Protein AF-A0A957Q784-F1 (afdb_monomer_lite)

Foldseek 3Di:
DDDDDPVVVDDDDDCVVDDDPDPPVVVVVVCCVPPVVVVVVVVCVVVCVVVVVVVPDDDDD

pLDDT: mean 90.12, std 13.25, range [45.81, 98.75]

Secondary structure (DSSP, 8-state):
-----GGGSPPPPPGGG----STTTHHHHHHIIIIIHHHHHHHHHHTTTTGGGG-------

Structure (mmCIF, N/CA/C/O backbone):
data_AF-A0A957Q784-F1
#
_entry.id   AF-A0A957Q784-F1
#
loop_
_atom_site.group_PDB
_atom_site.id
_atom_site.type_symbol
_atom_site.label_atom_id
_atom_site.label_alt_id
_atom_site.label_comp_id
_atom_site.label_asym_id
_atom_site.label_entity_id
_atom_site.label_seq_id
_atom_site.pdbx_PDB_ins_code
_atom_site.Cartn_x
_atom_site.Cartn_y
_atom_site.Cartn_z
_atom_site.occupancy
_atom_site.B_iso_or_equiv
_atom_site.auth_seq_id
_atom_site.auth_comp_id
_atom_site.auth_asym_id
_atom_site.auth_atom_id
_atom_site.pdbx_PDB_model_num
ATOM 1 N N . MET A 1 1 ? 10.709 -22.688 36.833 1.00 45.81 1 MET A N 1
ATOM 2 C CA . MET A 1 1 ? 9.498 -22.254 36.104 1.00 45.81 1 MET A CA 1
ATOM 3 C C . MET A 1 1 ? 9.939 -21.310 35.000 1.00 45.81 1 MET A C 1
ATOM 5 O O . MET A 1 1 ? 10.478 -20.256 35.302 1.00 45.81 1 MET A O 1
ATOM 9 N N . THR A 1 2 ? 9.833 -21.720 33.740 1.00 50.81 2 THR A N 1
ATOM 10 C CA . THR A 1 2 ? 10.250 -20.915 32.584 1.00 50.81 2 THR A CA 1
ATOM 11 C C . THR A 1 2 ? 9.187 -19.857 32.307 1.00 50.81 2 THR A C 1
ATOM 13 O O . THR A 1 2 ? 8.083 -20.177 31.871 1.00 50.81 2 THR A O 1
ATOM 16 N N . THR A 1 3 ? 9.498 -18.594 32.586 1.00 56.84 3 THR A N 1
ATOM 17 C CA . THR A 1 3 ? 8.597 -17.465 32.341 1.00 56.84 3 THR A CA 1
ATOM 18 C C . THR A 1 3 ? 8.462 -17.254 30.833 1.00 56.84 3 THR A C 1
ATOM 20 O O . THR A 1 3 ? 9.327 -16.657 30.194 1.00 56.84 3 THR A O 1
ATOM 23 N N . GLN A 1 4 ? 7.399 -17.781 30.222 1.00 63.47 4 GLN A N 1
ATOM 24 C CA . GLN A 1 4 ? 7.050 -17.392 28.857 1.00 63.47 4 GLN A CA 1
ATOM 25 C C . GLN A 1 4 ? 6.629 -15.921 28.858 1.00 63.47 4 GLN A C 1
ATOM 27 O O . GLN A 1 4 ? 5.772 -15.517 29.640 1.00 63.47 4 GLN A O 1
ATOM 32 N N . SER A 1 5 ? 7.226 -15.126 27.967 1.00 72.31 5 SER A N 1
ATOM 33 C CA . SER A 1 5 ? 6.787 -13.755 27.688 1.00 72.31 5 SER A CA 1
ATOM 34 C C . SER A 1 5 ? 5.285 -13.736 27.388 1.00 72.31 5 SER A C 1
ATOM 36 O O . SER A 1 5 ? 4.807 -14.586 26.638 1.00 72.31 5 SER A O 1
ATOM 38 N N . ALA A 1 6 ? 4.558 -12.741 27.906 1.00 63.75 6 ALA A N 1
ATOM 39 C CA . ALA A 1 6 ? 3.123 -12.556 27.667 1.00 63.75 6 ALA A CA 1
ATOM 40 C C . ALA A 1 6 ? 2.738 -12.604 26.171 1.00 63.75 6 ALA A C 1
ATOM 42 O O . ALA A 1 6 ? 1.657 -13.072 25.825 1.00 63.75 6 ALA A O 1
ATOM 43 N N . LYS A 1 7 ? 3.655 -12.227 25.262 1.00 62.28 7 LYS A N 1
ATOM 44 C CA . LYS A 1 7 ? 3.466 -12.352 23.803 1.00 62.28 7 LYS A CA 1
ATOM 45 C C . LYS A 1 7 ? 3.206 -13.786 23.325 1.00 62.28 7 LYS A C 1
ATOM 47 O O . LYS A 1 7 ? 2.547 -13.954 22.310 1.00 62.28 7 LYS A O 1
ATOM 52 N N . ARG A 1 8 ? 3.713 -14.811 24.020 1.00 67.94 8 ARG A N 1
ATOM 53 C CA . ARG A 1 8 ? 3.498 -16.228 23.665 1.00 67.94 8 ARG A CA 1
ATOM 54 C C . ARG A 1 8 ? 2.174 -16.799 24.183 1.00 67.94 8 ARG A C 1
ATOM 56 O O . ARG A 1 8 ? 1.869 -17.943 23.874 1.00 67.94 8 ARG A O 1
ATOM 63 N N . GLN A 1 9 ? 1.400 -16.028 24.950 1.00 83.19 9 GLN A N 1
ATOM 64 C CA . GLN A 1 9 ? 0.115 -16.462 25.515 1.00 83.19 9 GLN A CA 1
ATOM 65 C C . GLN A 1 9 ? -1.103 -15.842 24.811 1.00 83.19 9 GLN A C 1
ATOM 67 O O . GLN A 1 9 ? -2.233 -16.214 25.110 1.00 83.19 9 GLN A O 1
ATOM 72 N N . LEU A 1 10 ? -0.898 -14.906 23.878 1.00 88.50 10 LEU A N 1
ATOM 73 C CA . LEU A 1 10 ? -1.972 -14.252 23.128 1.00 88.50 10 LEU A CA 1
ATOM 74 C C . LEU A 1 10 ? -2.088 -14.842 21.721 1.00 88.50 10 LEU A C 1
ATOM 76 O O . LEU A 1 10 ? -1.082 -15.141 21.080 1.00 88.50 10 LEU A O 1
ATOM 80 N N . THR A 1 11 ? -3.321 -14.954 21.226 1.00 89.62 11 THR A N 1
ATOM 81 C CA . THR A 1 11 ? -3.598 -15.337 19.835 1.00 89.62 11 THR A CA 1
ATOM 82 C C . THR A 1 11 ? -3.842 -14.071 19.010 1.00 89.62 11 THR A C 1
ATOM 84 O O . THR A 1 11 ? -4.672 -13.254 19.416 1.00 89.62 11 THR A O 1
ATOM 87 N N . PRO A 1 12 ? -3.140 -13.859 17.881 1.00 92.19 12 PRO A N 1
ATOM 88 C CA . PRO A 1 12 ? -3.387 -12.701 17.032 1.00 92.19 12 PRO A CA 1
ATOM 89 C C . PRO A 1 12 ? -4.763 -12.807 16.370 1.00 92.19 12 PRO A C 1
ATOM 91 O O . PRO A 1 12 ? -5.153 -13.876 15.904 1.00 92.19 12 PRO A O 1
ATOM 94 N N . VAL A 1 13 ? -5.471 -11.683 16.281 1.00 95.06 13 VAL A N 1
ATOM 95 C CA . VAL A 1 13 ? -6.700 -11.586 15.487 1.00 95.06 13 VAL A CA 1
ATOM 96 C C . VAL A 1 13 ? -6.305 -11.382 14.016 1.00 95.06 13 VAL A C 1
ATOM 98 O O . VAL A 1 13 ? -5.581 -10.426 13.722 1.00 95.06 13 VAL A O 1
ATOM 101 N N . PRO A 1 14 ? -6.725 -12.253 13.080 1.00 95.88 14 PRO A N 1
ATOM 102 C CA . PRO A 1 14 ? -6.481 -12.063 11.653 1.00 95.88 14 PRO A CA 1
ATOM 103 C C . PRO A 1 14 ? -7.058 -10.738 11.148 1.00 95.88 14 PRO A C 1
ATOM 105 O O . PRO A 1 14 ? -8.186 -10.380 11.478 1.00 95.88 14 PRO A O 1
ATOM 108 N N . PHE A 1 15 ? -6.328 -10.037 10.276 1.00 95.62 15 PHE A N 1
ATOM 109 C CA . PHE A 1 15 ? -6.788 -8.753 9.730 1.00 95.62 15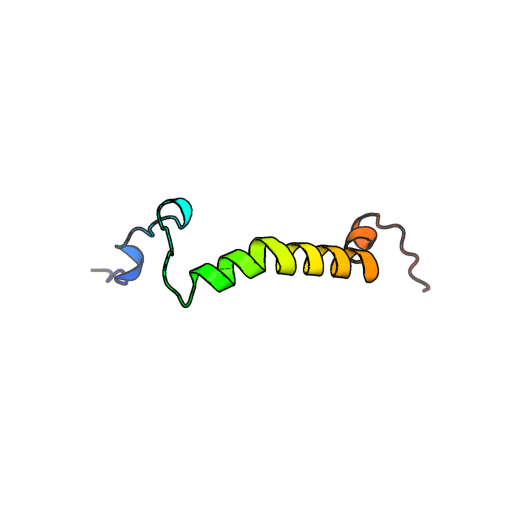 PHE A CA 1
ATOM 110 C C . PHE A 1 15 ? -8.095 -8.878 8.929 1.00 95.62 15 PHE A C 1
ATOM 112 O O . PHE A 1 15 ? -8.850 -7.921 8.834 1.00 95.62 15 PHE A O 1
ATOM 119 N N . THR A 1 16 ? -8.397 -10.062 8.390 1.00 97.19 16 THR A N 1
ATOM 120 C CA . THR A 1 16 ? -9.655 -10.351 7.685 1.00 97.19 16 THR A CA 1
ATOM 121 C C . THR A 1 16 ? -10.883 -10.331 8.599 1.00 97.19 16 THR A C 1
ATOM 12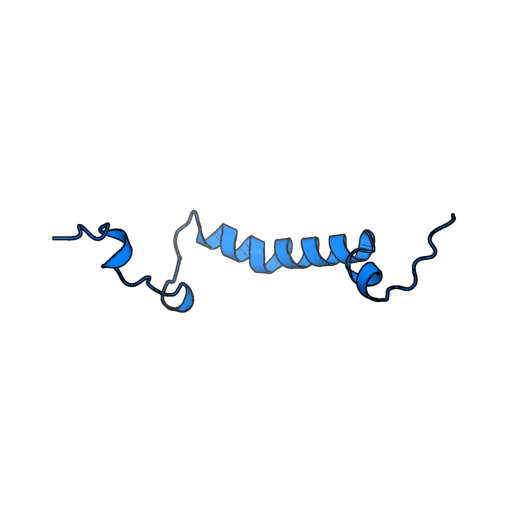3 O O . THR A 1 16 ? -11.999 -10.244 8.098 1.00 97.19 16 THR A O 1
ATOM 126 N N . GLN A 1 17 ? -10.691 -10.400 9.921 1.00 98.25 17 GLN A N 1
ATOM 127 C CA . GLN A 1 17 ? -11.746 -10.247 10.929 1.00 98.25 17 GLN A CA 1
ATOM 128 C C . GLN A 1 17 ? -11.869 -8.803 11.445 1.00 98.25 17 GLN A C 1
ATOM 130 O O . GLN A 1 17 ? -12.675 -8.541 12.336 1.00 98.25 17 GLN A O 1
ATOM 135 N N . VAL A 1 18 ? -11.080 -7.863 10.914 1.00 97.38 18 VAL A N 1
ATOM 136 C CA . VAL A 1 18 ? -11.032 -6.469 11.367 1.00 97.38 18 VAL A CA 1
ATOM 137 C C . VAL A 1 18 ? -11.472 -5.544 10.236 1.00 97.38 18 VAL A C 1
ATOM 139 O O . VAL A 1 18 ? -10.920 -5.576 9.140 1.00 97.38 18 VAL A O 1
ATOM 142 N N . THR A 1 19 ? -12.447 -4.680 10.515 1.00 97.38 19 THR A N 1
ATOM 143 C CA . THR A 1 19 ? -12.857 -3.594 9.613 1.00 97.38 19 THR A CA 1
ATOM 144 C C . THR A 1 19 ? -12.406 -2.267 10.214 1.00 97.38 19 THR A C 1
ATOM 146 O O . THR A 1 19 ? -12.676 -2.018 11.384 1.00 97.38 19 THR A O 1
ATOM 149 N N . LEU A 1 20 ? -11.709 -1.434 9.431 1.00 97.25 20 LEU A N 1
ATOM 150 C CA . LEU A 1 20 ? -11.366 -0.061 9.825 1.00 97.25 20 LEU A CA 1
ATOM 151 C C . LEU A 1 20 ? -12.203 0.906 8.983 1.00 97.25 20 LEU A C 1
ATOM 153 O O . LEU A 1 20 ? -11.958 1.049 7.781 1.00 97.25 20 LEU A O 1
ATOM 157 N N . ASP A 1 21 ? -13.189 1.534 9.611 1.00 97.38 21 ASP A N 1
ATOM 158 C CA . ASP A 1 21 ? -14.130 2.493 9.020 1.00 97.38 21 ASP A CA 1
ATOM 159 C C . ASP A 1 21 ? -13.895 3.936 9.505 1.00 97.38 21 ASP A C 1
ATOM 161 O O . ASP A 1 21 ? -14.671 4.843 9.204 1.00 97.38 21 ASP A O 1
ATOM 165 N N . ASP A 1 22 ? -12.791 4.171 10.217 1.00 98.31 22 ASP A N 1
ATOM 166 C CA . ASP A 1 22 ? -12.470 5.464 10.803 1.00 98.31 22 ASP A CA 1
ATOM 167 C C . ASP A 1 22 ? -11.927 6.483 9.774 1.00 98.31 22 ASP A C 1
ATOM 169 O O . ASP A 1 22 ? -11.347 6.107 8.747 1.00 98.31 22 ASP A O 1
ATOM 173 N N . PRO A 1 23 ? -12.020 7.797 10.064 1.00 98.56 23 PRO A N 1
ATOM 174 C CA . PRO A 1 23 ? -11.576 8.845 9.143 1.00 98.56 23 PRO A CA 1
ATOM 175 C C . PRO A 1 23 ? -10.067 8.880 8.866 1.00 98.56 23 PRO A C 1
ATOM 177 O O . PRO A 1 23 ? -9.641 9.567 7.939 1.00 98.56 23 PRO A O 1
ATOM 180 N N . PHE A 1 24 ? -9.240 8.197 9.659 1.00 98.19 24 PHE A N 1
ATOM 181 C CA . PHE A 1 24 ? -7.788 8.213 9.519 1.00 98.19 24 PHE A CA 1
ATOM 182 C C . PHE A 1 24 ? -7.266 7.021 8.703 1.00 98.19 24 PHE A C 1
ATOM 184 O O . PHE A 1 24 ? -6.464 7.224 7.781 1.00 98.19 24 PHE A O 1
ATOM 191 N N . TRP A 1 25 ? -7.700 5.788 8.994 1.00 98.50 25 TRP A N 1
ATOM 192 C CA . TRP A 1 25 ? -7.202 4.589 8.303 1.00 98.50 25 TRP A CA 1
ATOM 193 C C . TRP A 1 25 ? -8.025 4.171 7.093 1.00 98.50 25 TRP A C 1
ATOM 195 O O . TRP A 1 25 ? -7.432 3.718 6.105 1.00 98.50 25 TRP A O 1
ATOM 205 N N . ALA A 1 26 ? -9.348 4.342 7.115 1.00 98.50 26 ALA A N 1
ATOM 206 C CA . ALA A 1 26 ? -10.190 4.003 5.969 1.00 98.50 26 ALA A CA 1
ATOM 207 C C . ALA A 1 26 ? -9.721 4.676 4.659 1.00 98.50 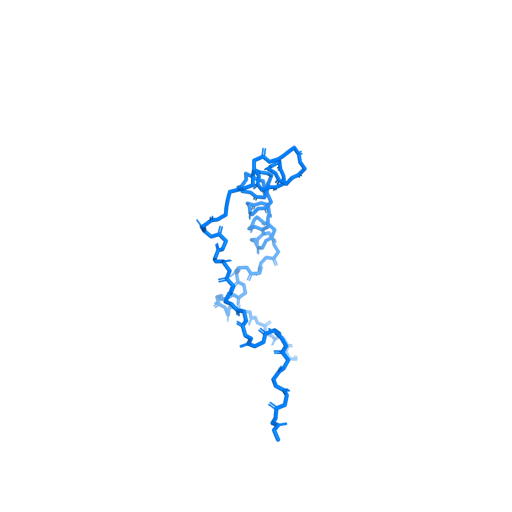26 ALA A C 1
ATOM 209 O O . ALA A 1 26 ? -9.527 3.957 3.667 1.00 98.50 26 ALA A O 1
ATOM 210 N N . PRO A 1 27 ? -9.421 5.997 4.612 1.00 98.50 27 PRO A N 1
ATOM 211 C CA . PRO A 1 27 ? -8.940 6.612 3.374 1.00 98.50 27 PRO A CA 1
ATOM 212 C C . PRO A 1 27 ? -7.570 6.080 2.929 1.00 98.50 27 PRO A C 1
ATOM 214 O O . PRO A 1 27 ? -7.322 5.957 1.732 1.00 98.50 27 PRO A O 1
ATOM 217 N N . ARG A 1 28 ? -6.683 5.688 3.852 1.00 98.50 28 ARG A N 1
ATOM 218 C CA . ARG A 1 28 ? -5.368 5.115 3.500 1.00 98.50 28 ARG A CA 1
ATOM 219 C C . ARG A 1 28 ? -5.504 3.742 2.853 1.00 98.50 28 ARG A C 1
ATOM 221 O O . ARG A 1 28 ? -4.827 3.468 1.863 1.00 98.50 28 ARG A O 1
ATOM 228 N N . GLN A 1 29 ? -6.399 2.899 3.369 1.00 98.25 29 GLN A N 1
ATOM 229 C CA . GLN A 1 29 ? -6.702 1.609 2.746 1.00 98.25 29 GLN A CA 1
ATOM 230 C C . GLN A 1 29 ? -7.309 1.790 1.348 1.00 98.25 29 GLN A C 1
ATOM 232 O O . GLN A 1 29 ? -6.923 1.084 0.412 1.00 98.25 29 GLN A O 1
ATOM 237 N N . ALA A 1 30 ? -8.206 2.768 1.183 1.00 98.31 30 ALA A N 1
ATOM 238 C CA . ALA A 1 30 ? -8.796 3.093 -0.112 1.00 98.31 30 ALA A CA 1
ATOM 239 C C . ALA A 1 30 ? -7.739 3.563 -1.128 1.00 98.31 30 ALA A C 1
ATOM 241 O O . ALA A 1 30 ? -7.706 3.044 -2.248 1.00 98.31 30 ALA A O 1
ATOM 242 N N . THR A 1 31 ? -6.838 4.470 -0.736 1.00 98.69 31 THR A N 1
ATOM 243 C CA . THR A 1 31 ? -5.718 4.927 -1.577 1.00 98.69 31 THR A CA 1
ATOM 244 C C . THR A 1 31 ? -4.783 3.780 -1.939 1.00 98.69 31 THR A C 1
ATOM 246 O O . THR A 1 31 ? -4.412 3.642 -3.104 1.00 98.69 31 THR A O 1
ATOM 249 N N . ASN A 1 32 ? -4.454 2.909 -0.979 1.00 98.50 32 ASN A N 1
ATOM 250 C CA . ASN A 1 32 ? -3.580 1.772 -1.244 1.00 98.50 32 ASN A CA 1
ATOM 251 C C . ASN A 1 32 ? -4.161 0.858 -2.342 1.00 98.50 32 ASN A C 1
ATOM 253 O O . ASN A 1 32 ? -3.484 0.537 -3.319 1.00 98.50 32 ASN A O 1
ATOM 257 N N . ARG A 1 33 ? -5.453 0.513 -2.226 1.00 97.88 33 ARG A N 1
ATOM 258 C CA . ARG A 1 33 ? -6.167 -0.362 -3.173 1.00 97.88 33 ARG A CA 1
ATOM 259 C C . ARG A 1 33 ? -6.387 0.271 -4.551 1.00 97.88 33 ARG A C 1
ATOM 261 O O . ARG A 1 33 ? -6.293 -0.421 -5.563 1.00 97.88 33 ARG A O 1
ATOM 268 N N . SER A 1 34 ? -6.749 1.551 -4.596 1.00 98.25 34 SER A N 1
ATOM 269 C CA . SER A 1 34 ? -7.126 2.223 -5.849 1.00 98.25 34 SER A CA 1
ATOM 270 C C . SER A 1 34 ? -5.925 2.770 -6.620 1.00 98.25 34 SER A C 1
ATOM 272 O O . SER A 1 34 ? -5.925 2.700 -7.848 1.00 98.25 34 SER A O 1
ATOM 274 N N . VAL A 1 35 ? -4.894 3.247 -5.915 1.00 98.62 35 VAL A N 1
ATOM 275 C CA . VAL A 1 35 ? -3.760 3.969 -6.505 1.00 98.62 35 VAL A CA 1
ATOM 276 C C . VAL A 1 35 ? -2.437 3.254 -6.245 1.00 98.62 35 VAL A C 1
ATOM 278 O O . VAL A 1 35 ? -1.757 2.872 -7.195 1.00 98.62 35 VAL A O 1
ATOM 281 N N . THR A 1 36 ? -2.056 3.055 -4.980 1.00 98.75 36 THR A N 1
ATOM 282 C CA . THR A 1 36 ? -0.668 2.706 -4.622 1.00 98.75 36 THR A CA 1
ATOM 283 C C . THR A 1 36 ? -0.219 1.367 -5.195 1.00 98.75 36 THR A C 1
ATOM 285 O O . THR A 1 36 ? 0.851 1.308 -5.794 1.00 98.75 36 THR A O 1
ATOM 288 N N . VAL A 1 37 ? -1.025 0.307 -5.074 1.00 98.62 37 VAL A N 1
ATOM 289 C CA . VAL A 1 37 ? -0.658 -1.022 -5.602 1.00 98.62 37 VAL A CA 1
ATOM 290 C C . VAL A 1 37 ? -0.436 -0.979 -7.115 1.00 98.62 37 VAL A C 1
ATOM 292 O O . VAL A 1 37 ? 0.516 -1.569 -7.619 1.00 98.62 37 VAL A O 1
ATOM 295 N N . ARG A 1 38 ? -1.285 -0.241 -7.836 1.00 98.31 38 ARG A N 1
ATOM 296 C CA . ARG A 1 38 ? -1.199 -0.107 -9.294 1.00 98.31 38 ARG A CA 1
ATOM 297 C C . ARG A 1 38 ? 0.031 0.698 -9.700 1.00 98.31 38 ARG A C 1
ATOM 299 O O . ARG A 1 38 ? 0.820 0.228 -10.501 1.00 98.31 38 ARG A O 1
ATOM 306 N N . HIS A 1 39 ? 0.260 1.830 -9.036 1.00 98.69 39 HIS A N 1
ATOM 307 C CA . HIS A 1 39 ? 1.453 2.644 -9.249 1.00 98.69 39 HIS A CA 1
ATOM 308 C C . HIS A 1 39 ? 2.751 1.867 -8.981 1.00 98.69 39 HIS A C 1
ATOM 310 O O . HIS A 1 39 ? 3.711 1.989 -9.736 1.00 98.69 39 HIS A O 1
ATOM 316 N N . ILE A 1 40 ? 2.792 1.052 -7.920 1.00 98.75 40 ILE A N 1
ATOM 317 C CA . ILE A 1 40 ? 3.948 0.195 -7.628 1.00 98.75 40 ILE A CA 1
ATOM 318 C C . ILE A 1 40 ? 4.157 -0.809 -8.759 1.00 98.75 40 ILE A C 1
ATOM 320 O O . ILE A 1 40 ? 5.288 -0.970 -9.210 1.00 98.75 40 ILE A O 1
ATOM 324 N N . TYR A 1 41 ? 3.092 -1.459 -9.231 1.00 98.50 41 TYR A N 1
ATOM 325 C CA . TYR A 1 41 ? 3.184 -2.371 -10.367 1.00 98.50 41 TYR A CA 1
ATOM 326 C C . TYR A 1 41 ? 3.741 -1.665 -11.609 1.00 98.50 41 TYR A C 1
ATOM 328 O O . TYR A 1 41 ? 4.724 -2.139 -12.177 1.00 98.50 41 TYR A O 1
ATOM 336 N N . ASP A 1 42 ? 3.199 -0.499 -11.963 1.00 98.56 42 ASP A N 1
ATOM 337 C CA . ASP A 1 42 ? 3.664 0.289 -13.107 1.00 98.56 42 ASP A CA 1
ATOM 338 C C . ASP A 1 42 ? 5.148 0.632 -12.970 1.00 98.56 42 ASP A C 1
ATOM 340 O O . ASP A 1 42 ? 5.918 0.468 -13.914 1.00 98.56 42 ASP A O 1
ATOM 344 N N . LYS A 1 43 ? 5.587 1.019 -11.765 1.00 98.62 43 LYS A N 1
ATOM 345 C CA . LYS A 1 43 ? 7.002 1.277 -11.494 1.00 98.62 43 LYS A CA 1
ATOM 346 C C . LYS A 1 43 ? 7.853 0.030 -11.649 1.00 98.62 43 LYS A C 1
ATOM 348 O O . LYS A 1 43 ? 8.935 0.137 -12.214 1.00 98.62 43 LYS A O 1
ATOM 353 N N . LEU A 1 44 ? 7.406 -1.136 -11.183 1.00 98.50 44 LEU A N 1
ATOM 354 C CA . LEU A 1 44 ? 8.134 -2.397 -11.358 1.00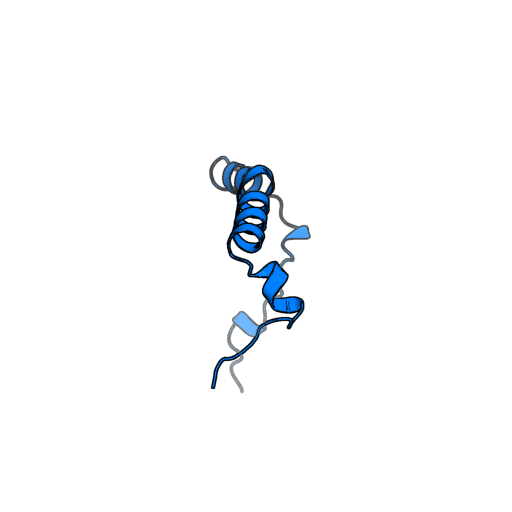 98.50 44 LEU A CA 1
ATOM 355 C C . LEU A 1 44 ? 8.248 -2.802 -12.835 1.00 98.50 44 LEU A C 1
ATOM 357 O O . LEU A 1 44 ? 9.261 -3.391 -13.213 1.00 98.50 44 LEU A O 1
ATOM 361 N N . VAL A 1 45 ? 7.249 -2.476 -13.657 1.00 97.69 45 VAL A N 1
ATOM 362 C CA . VAL A 1 45 ? 7.297 -2.671 -15.113 1.00 97.69 45 VAL A CA 1
ATOM 363 C C . VAL A 1 45 ? 8.258 -1.674 -15.764 1.00 97.69 45 VAL A C 1
ATOM 365 O O . VAL A 1 45 ? 9.208 -2.104 -16.403 1.00 97.69 45 VAL A O 1
ATOM 368 N N . GLU A 1 46 ? 8.079 -0.368 -15.535 1.00 98.19 46 GLU A N 1
ATOM 369 C CA . GLU A 1 46 ? 8.887 0.726 -16.119 1.00 98.19 46 GLU A CA 1
ATOM 370 C C . GLU A 1 46 ? 10.389 0.559 -15.873 1.00 98.19 46 GLU A C 1
ATOM 372 O O . GLU A 1 46 ? 11.227 0.940 -16.681 1.00 98.19 46 GLU A O 1
ATOM 377 N N . THR A 1 47 ? 10.732 0.003 -14.719 1.00 96.81 47 THR A N 1
ATOM 378 C CA . THR A 1 47 ? 12.119 -0.164 -14.288 1.00 96.81 47 THR A CA 1
ATOM 379 C C . THR A 1 47 ? 12.652 -1.573 -14.530 1.00 96.81 47 THR A C 1
ATOM 381 O O . THR A 1 47 ? 13.704 -1.923 -13.993 1.00 96.81 47 THR A O 1
ATOM 384 N N . GLU A 1 48 ? 11.927 -2.386 -15.302 1.00 95.00 48 GLU A N 1
ATOM 385 C CA . GLU A 1 48 ? 12.322 -3.734 -15.720 1.00 95.00 48 GLU A CA 1
ATOM 386 C C . GLU A 1 48 ? 12.490 -4.734 -14.556 1.00 95.00 48 GLU A C 1
ATOM 388 O O . GLU A 1 48 ? 13.105 -5.788 -14.708 1.00 95.00 48 GLU A O 1
ATOM 393 N N . ARG A 1 49 ? 11.915 -4.461 -13.374 1.00 96.00 49 ARG A N 1
ATOM 394 C CA . ARG A 1 49 ? 11.984 -5.373 -12.208 1.00 96.00 49 ARG A CA 1
ATOM 395 C C . ARG A 1 49 ? 11.141 -6.619 -12.438 1.00 96.00 49 ARG A C 1
ATOM 397 O O . ARG A 1 49 ? 11.541 -7.699 -12.021 1.00 96.00 49 ARG A O 1
ATOM 404 N N . ILE A 1 50 ? 10.002 -6.480 -13.118 1.00 95.94 50 ILE A N 1
ATOM 405 C CA . ILE A 1 50 ? 9.220 -7.640 -13.566 1.00 95.94 50 ILE A CA 1
ATOM 406 C C . ILE A 1 50 ? 9.969 -8.394 -14.670 1.00 95.94 50 ILE A C 1
ATOM 408 O O . ILE A 1 50 ? 10.045 -9.620 -14.620 1.00 95.94 50 ILE A O 1
ATOM 412 N N . LYS A 1 51 ? 10.574 -7.681 -15.629 1.00 94.19 51 LYS A N 1
ATOM 413 C CA . LYS A 1 51 ? 11.337 -8.314 -16.710 1.00 94.19 51 LYS A CA 1
ATOM 414 C C . LYS A 1 51 ? 12.572 -9.048 -16.198 1.00 94.19 51 LYS A C 1
ATOM 416 O O . LYS A 1 51 ? 12.888 -10.093 -16.727 1.00 94.19 51 LYS A O 1
ATOM 421 N N . ALA A 1 52 ? 13.223 -8.610 -15.122 1.00 92.62 52 ALA A N 1
ATOM 422 C CA . ALA A 1 52 ? 14.386 -9.311 -14.569 1.00 92.62 52 ALA A CA 1
ATOM 423 C C . ALA A 1 52 ? 14.155 -10.821 -14.320 1.00 92.62 52 ALA A C 1
ATOM 425 O O . ALA A 1 52 ? 15.102 -11.604 -14.375 1.00 92.62 52 ALA A O 1
ATOM 426 N N . PHE A 1 53 ? 12.906 -11.250 -14.101 1.00 93.62 53 PHE A N 1
ATOM 427 C CA . PHE A 1 53 ? 12.542 -12.659 -13.942 1.00 93.62 53 PHE A CA 1
ATOM 428 C C . PHE A 1 53 ? 12.553 -13.482 -15.245 1.00 93.62 53 PHE A C 1
ATOM 430 O O . PHE A 1 53 ? 12.470 -14.706 -15.164 1.00 93.62 53 PHE A O 1
ATOM 437 N N . THR A 1 54 ? 12.692 -12.869 -16.427 1.00 93.94 54 THR A N 1
ATOM 438 C CA . TH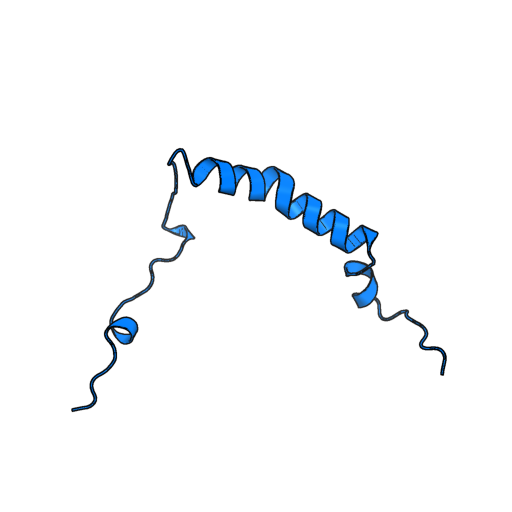R A 1 54 ? 12.923 -13.589 -17.696 1.00 93.94 54 THR A CA 1
ATOM 439 C C . THR A 1 54 ? 14.355 -14.097 -17.835 1.00 93.94 54 THR A C 1
ATOM 441 O O . THR A 1 54 ? 14.604 -14.945 -18.687 1.00 93.94 54 THR A O 1
ATOM 444 N N . LEU A 1 55 ? 15.277 -13.636 -16.975 1.00 88.75 55 LEU A N 1
ATOM 445 C CA . LEU A 1 55 ? 16.683 -14.061 -16.922 1.00 88.75 55 LEU A CA 1
ATOM 446 C C . LEU A 1 55 ? 17.425 -13.929 -18.270 1.00 88.75 55 LEU A C 1
ATOM 448 O O . LEU A 1 55 ? 18.407 -14.624 -18.512 1.00 88.75 55 LEU A O 1
ATOM 452 N N . ASP A 1 56 ? 16.977 -13.016 -19.133 1.00 87.56 56 ASP A N 1
ATOM 453 C CA . ASP A 1 56 ? 17.512 -12.732 -20.473 1.00 87.56 56 ASP A CA 1
ATOM 454 C C . ASP A 1 56 ? 18.618 -11.662 -20.457 1.00 87.56 56 ASP A C 1
ATOM 456 O O . ASP A 1 56 ? 18.919 -11.043 -21.477 1.00 87.56 56 ASP A O 1
ATOM 460 N N . PHE A 1 57 ? 19.224 -11.409 -19.296 1.00 83.25 57 PHE A N 1
ATOM 461 C CA . PHE A 1 57 ? 20.257 -10.390 -19.155 1.00 83.25 57 PHE A CA 1
ATOM 462 C C . PHE A 1 57 ? 21.643 -10.923 -19.538 1.00 83.25 57 PHE A C 1
ATOM 464 O O . PHE A 1 57 ? 22.088 -11.976 -19.084 1.00 83.25 57 PHE A O 1
ATOM 471 N N . GLU A 1 58 ? 22.377 -10.139 -20.326 1.00 82.38 58 GLU A N 1
ATOM 472 C CA . GLU A 1 58 ? 23.772 -10.415 -20.663 1.00 82.38 58 GLU A CA 1
ATOM 473 C C . GLU A 1 58 ? 24.708 -9.715 -19.673 1.00 82.38 58 GLU A C 1
ATOM 475 O O . GLU A 1 58 ? 24.722 -8.487 -19.552 1.00 82.38 58 GLU A O 1
ATOM 480 N N . ARG A 1 59 ? 25.539 -10.489 -18.968 1.00 79.12 59 ARG A N 1
ATOM 481 C CA . ARG A 1 59 ? 26.621 -9.931 -18.152 1.00 79.12 59 ARG A CA 1
ATOM 482 C C . ARG A 1 59 ? 27.880 -9.823 -19.006 1.00 79.12 59 ARG A C 1
ATOM 484 O O . ARG A 1 59 ? 28.542 -10.832 -19.241 1.00 79.12 59 ARG A O 1
ATOM 491 N N . LYS A 1 60 ? 28.236 -8.610 -19.432 1.00 75.75 60 LYS A N 1
ATOM 492 C CA . LYS A 1 60 ? 29.558 -8.366 -20.029 1.00 75.75 60 LYS A CA 1
ATOM 493 C C . LYS A 1 60 ? 30.638 -8.645 -18.978 1.00 75.75 60 LYS A C 1
ATOM 495 O O . LYS A 1 60 ? 30.559 -8.116 -17.868 1.00 75.75 60 LYS A O 1
ATOM 500 N N . VAL A 1 61 ? 31.562 -9.543 -19.320 1.00 73.56 61 VAL A N 1
ATOM 501 C CA . VAL A 1 61 ? 32.735 -9.924 -18.514 1.00 73.56 61 VAL A CA 1
ATOM 502 C C . VAL A 1 61 ? 33.877 -8.965 -18.803 1.00 73.56 61 VAL A C 1
ATOM 504 O O . VAL A 1 61 ? 34.003 -8.572 -19.984 1.00 73.56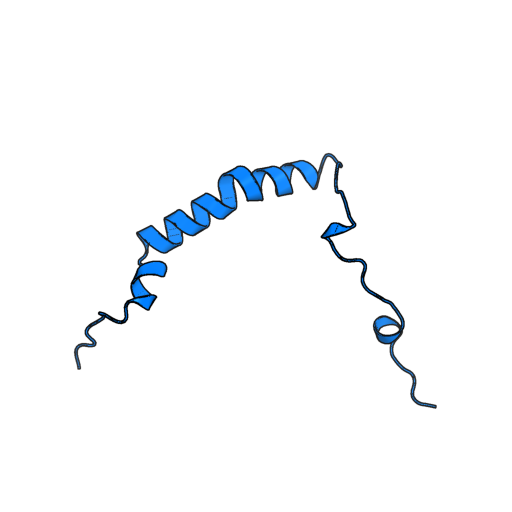 61 VAL A O 1
#

Sequence (61 aa):
MTTQSAKRQLTPVPFTQVTLDDPFWAPRQATNRSVTVRHIYDKLVETERIKAFTLDFERKV

Radius of gyration: 21.17 Å; chains: 1; bounding box: 47×31×57 Å